Protein AF-A0A1V4SSW8-F1 (afdb_monomer_lite)

Secondary structure (DSSP, 8-state):
-------GGGB-HHHHHHHHTT--HHHHHHHHHHT--TT----HHHHHHHTBTT------HHHHHHHHHHHT--HHHH-TTHHHHHHHT---

Foldseek 3Di:
DPPPPPPCVFFDLLLVLCVVLPHDLVNLQVVQVVVPDPPSHRHSVNVVQLGTPPHPDAHDPVSLVSSCVSSVHDSCSRVVCVVVVVVVPPDD

Sequence (92 aa):
MEVRKIKADKLNILGRLREDVGLKREEVEAHIKKLEIPDLSCSTSYLCKLEKLGTDKKPSLELAIELCKMYKCRLEDIYPNLKDKLKGLKVC

InterPro domains:
  IPR010982 Lambda repressor-like, DNA-binding domain superfamily [G3DSA:1.10.260.40] (9-82)

pLDDT: mean 78.43, std 15.95, range [34.53, 91.94]

Radius of gyration: 14.06 Å; chains: 1; bounding box: 25×48×33 Å

Organism: Ruminiclostridium hungatei (NCBI:txid48256)

Structure (mmCIF, N/CA/C/O backbone):
data_AF-A0A1V4SSW8-F1
#
_entry.id   AF-A0A1V4SSW8-F1
#
loop_
_atom_site.group_PDB
_atom_site.id
_atom_site.type_symbol
_atom_site.label_atom_id
_atom_site.label_alt_id
_atom_site.label_comp_id
_atom_site.label_asym_id
_atom_site.label_entity_id
_atom_site.label_seq_id
_atom_site.pdbx_PDB_ins_code
_atom_site.Cartn_x
_atom_site.Cartn_y
_atom_site.Cartn_z
_atom_site.occupancy
_atom_site.B_iso_or_equiv
_atom_site.auth_seq_id
_atom_site.auth_comp_id
_atom_site.auth_asym_id
_atom_site.auth_atom_id
_atom_site.pdbx_PDB_model_num
ATOM 1 N N . MET A 1 1 ? 2.960 23.922 -10.710 1.00 34.53 1 MET A N 1
ATOM 2 C CA . MET A 1 1 ? 3.676 22.875 -9.950 1.00 34.53 1 MET A CA 1
ATOM 3 C C . MET A 1 1 ? 3.538 21.568 -10.710 1.00 34.53 1 MET A C 1
ATOM 5 O O . MET A 1 1 ? 2.470 20.974 -10.699 1.00 34.53 1 MET A O 1
ATOM 9 N N . GLU A 1 2 ? 4.576 21.164 -11.439 1.00 38.53 2 GLU A N 1
ATOM 10 C CA . GLU A 1 2 ? 4.599 19.861 -12.105 1.00 38.53 2 GLU A CA 1
ATOM 11 C C . GLU A 1 2 ? 4.700 18.767 -11.041 1.00 38.53 2 GLU A C 1
ATOM 13 O O . GLU A 1 2 ? 5.710 18.635 -10.345 1.00 38.53 2 GLU A O 1
ATOM 18 N N . VAL A 1 3 ? 3.625 17.996 -10.888 1.00 48.19 3 VAL A N 1
ATOM 19 C CA . VAL A 1 3 ? 3.638 16.762 -10.108 1.00 48.19 3 VAL A CA 1
ATOM 20 C C . VAL A 1 3 ? 4.638 15.850 -10.805 1.00 48.19 3 VAL A C 1
ATOM 22 O O . VAL A 1 3 ? 4.349 15.334 -11.883 1.00 48.19 3 VAL A O 1
ATOM 25 N N . ARG A 1 4 ? 5.841 15.711 -10.233 1.00 47.88 4 ARG A N 1
ATOM 26 C CA . ARG A 1 4 ? 6.884 14.805 -10.726 1.00 47.88 4 ARG A CA 1
ATOM 27 C C . ARG A 1 4 ? 6.264 13.415 -10.856 1.00 47.88 4 ARG A C 1
ATOM 29 O O . ARG A 1 4 ? 6.162 12.692 -9.867 1.00 47.88 4 ARG A O 1
ATOM 36 N N . LYS A 1 5 ? 5.827 13.058 -12.068 1.00 50.16 5 LYS A N 1
ATOM 37 C CA . LYS A 1 5 ? 5.390 11.708 -12.414 1.00 50.16 5 LYS A CA 1
ATOM 38 C C . LYS A 1 5 ? 6.592 10.814 -12.154 1.00 50.16 5 LYS A C 1
ATOM 40 O O . LYS A 1 5 ? 7.569 10.833 -12.902 1.00 50.16 5 LYS A O 1
ATOM 45 N N . ILE A 1 6 ? 6.567 10.096 -11.037 1.00 53.66 6 ILE A N 1
ATOM 46 C CA . ILE A 1 6 ? 7.497 8.996 -10.817 1.00 53.66 6 ILE A CA 1
ATOM 47 C C . ILE A 1 6 ? 7.240 8.055 -11.990 1.00 53.66 6 ILE A C 1
ATOM 49 O O . ILE A 1 6 ? 6.142 7.524 -12.103 1.00 53.66 6 ILE A O 1
ATOM 53 N N . LYS A 1 7 ? 8.199 7.945 -12.917 1.00 57.78 7 LYS A N 1
ATOM 54 C CA . LYS A 1 7 ? 8.073 7.047 -14.071 1.00 57.78 7 LYS A CA 1
ATOM 55 C C . LYS A 1 7 ? 7.743 5.645 -13.549 1.00 57.78 7 LYS A C 1
ATOM 57 O O . LYS A 1 7 ? 8.421 5.187 -12.624 1.00 57.78 7 LYS A O 1
ATOM 62 N N . ALA A 1 8 ? 6.737 4.997 -14.135 1.00 57.25 8 ALA A N 1
ATOM 63 C CA . ALA A 1 8 ? 6.280 3.656 -13.760 1.00 57.25 8 ALA A CA 1
ATOM 64 C C . ALA A 1 8 ? 7.433 2.629 -13.707 1.00 57.25 8 ALA A C 1
ATOM 66 O O . ALA A 1 8 ? 7.413 1.711 -12.890 1.00 57.25 8 ALA A O 1
ATOM 67 N N . ASP A 1 9 ? 8.508 2.852 -14.476 1.00 62.66 9 ASP A N 1
ATOM 68 C CA . ASP A 1 9 ? 9.763 2.085 -14.456 1.00 62.66 9 ASP A CA 1
ATOM 69 C C . ASP A 1 9 ? 10.472 2.018 -13.092 1.00 62.66 9 ASP A C 1
ATOM 71 O O . ASP A 1 9 ? 11.344 1.177 -12.886 1.00 62.66 9 ASP A O 1
ATOM 75 N N . LYS A 1 10 ? 10.123 2.892 -12.141 1.00 79.38 10 LYS A N 1
ATOM 76 C CA . LYS A 1 10 ? 10.690 2.898 -10.782 1.00 79.38 10 LYS A CA 1
ATOM 77 C C . LYS A 1 10 ? 9.769 2.275 -9.735 1.00 79.38 10 LYS A C 1
ATOM 79 O O . LYS A 1 10 ? 10.114 2.319 -8.551 1.00 79.38 10 LYS A O 1
ATOM 84 N N . LEU A 1 11 ? 8.626 1.720 -10.139 1.00 85.25 11 LEU A N 1
ATOM 85 C CA . LEU A 1 11 ? 7.655 1.120 -9.230 1.00 85.25 11 LEU A CA 1
ATOM 86 C C . LEU A 1 11 ? 7.744 -0.409 -9.211 1.00 85.25 11 LEU A C 1
ATOM 88 O O . LEU A 1 11 ? 7.908 -1.069 -10.244 1.00 85.25 11 LEU A O 1
ATOM 92 N N . ASN A 1 12 ? 7.607 -0.969 -8.012 1.00 89.06 12 ASN A N 1
ATOM 93 C CA . ASN A 1 12 ? 7.395 -2.395 -7.802 1.00 89.06 12 ASN A CA 1
ATOM 94 C C . ASN A 1 12 ? 5.938 -2.795 -8.111 1.00 89.06 12 ASN A C 1
ATOM 96 O O . ASN A 1 12 ? 5.125 -1.969 -8.528 1.00 89.06 12 ASN A O 1
ATOM 100 N N . ILE A 1 13 ? 5.609 -4.070 -7.887 1.00 88.19 13 ILE A N 1
ATOM 101 C CA . ILE A 1 13 ? 4.268 -4.628 -8.123 1.00 88.19 13 ILE A CA 1
ATOM 102 C C . ILE A 1 13 ? 3.185 -3.825 -7.388 1.00 88.19 13 ILE A C 1
ATOM 104 O O . ILE A 1 13 ? 2.202 -3.438 -8.010 1.00 88.19 13 ILE A O 1
ATOM 108 N N . LEU A 1 14 ? 3.395 -3.487 -6.112 1.00 88.31 14 LEU A N 1
ATOM 109 C CA . LEU A 1 14 ? 2.438 -2.713 -5.315 1.00 88.31 14 LEU A CA 1
ATOM 110 C C . LEU A 1 14 ? 2.128 -1.346 -5.944 1.00 88.31 14 LEU A C 1
ATOM 112 O O . LEU A 1 14 ? 0.966 -0.962 -6.060 1.00 88.31 14 LEU A O 1
ATOM 116 N N . GLY A 1 15 ? 3.167 -0.622 -6.371 1.00 90.00 15 GLY A N 1
ATOM 117 C CA . GLY A 1 15 ? 3.007 0.688 -6.999 1.00 90.00 15 GLY A CA 1
ATOM 118 C C . GLY A 1 15 ? 2.286 0.620 -8.339 1.00 90.00 15 GLY A C 1
ATOM 119 O O . GLY A 1 15 ? 1.442 1.471 -8.610 1.00 90.00 15 GLY A O 1
ATOM 120 N N . ARG A 1 16 ? 2.577 -0.409 -9.143 1.00 89.25 16 ARG A N 1
ATOM 121 C CA . ARG A 1 16 ? 1.897 -0.644 -10.423 1.00 89.25 16 ARG A CA 1
ATOM 122 C C . ARG A 1 16 ? 0.428 -0.990 -10.227 1.00 89.25 16 ARG A C 1
ATOM 124 O O . ARG A 1 16 ? -0.402 -0.418 -10.914 1.00 89.25 16 ARG A O 1
ATOM 131 N N . LEU A 1 17 ? 0.108 -1.854 -9.264 1.00 90.31 17 LEU A N 1
ATOM 132 C CA . LEU A 1 17 ? -1.274 -2.223 -8.944 1.00 90.31 17 LEU A CA 1
ATOM 133 C C . LEU A 1 17 ? -2.099 -1.006 -8.518 1.00 90.31 17 LEU A C 1
ATOM 135 O O . LEU A 1 17 ? -3.227 -0.847 -8.970 1.00 90.31 17 LEU A O 1
ATOM 139 N N . ARG A 1 18 ? -1.523 -0.098 -7.715 1.00 91.69 18 ARG A N 1
ATOM 140 C CA . ARG A 1 18 ? -2.185 1.169 -7.369 1.00 91.69 18 ARG A CA 1
ATOM 141 C C . ARG A 1 18 ? -2.476 2.022 -8.610 1.00 91.69 18 ARG A C 1
ATOM 143 O O . ARG A 1 18 ? -3.549 2.617 -8.702 1.00 91.69 18 ARG A O 1
ATOM 150 N N . GLU A 1 19 ? -1.509 2.142 -9.521 1.00 90.31 19 GLU A N 1
ATOM 151 C CA . GLU A 1 19 ? -1.690 2.909 -10.760 1.00 90.31 19 GLU A CA 1
ATOM 152 C C . GLU A 1 19 ? -2.713 2.263 -11.701 1.00 90.31 19 GLU A C 1
ATOM 154 O O . GLU A 1 19 ? -3.502 2.989 -12.298 1.00 90.31 19 GLU A O 1
ATOM 159 N N . ASP A 1 20 ? -2.748 0.932 -11.772 1.00 90.56 20 ASP A N 1
ATOM 160 C CA . ASP A 1 20 ? -3.685 0.157 -12.593 1.00 90.56 20 ASP A CA 1
ATOM 161 C C . ASP A 1 20 ? -5.144 0.401 -12.182 1.00 90.56 20 ASP A C 1
ATOM 163 O O . ASP A 1 20 ? -6.002 0.672 -13.020 1.00 90.56 20 ASP A O 1
ATOM 167 N N . VAL A 1 21 ? -5.411 0.448 -10.871 1.00 90.94 21 VAL A N 1
ATOM 168 C CA . VAL A 1 21 ? -6.739 0.814 -10.349 1.00 90.94 21 VAL A CA 1
ATOM 169 C C . VAL A 1 21 ? -7.017 2.324 -10.363 1.00 90.94 21 VAL A C 1
ATOM 171 O O . VAL A 1 21 ? -8.088 2.755 -9.939 1.00 90.94 21 VAL A O 1
ATOM 174 N N . GLY A 1 22 ? -6.067 3.149 -10.818 1.00 90.50 22 GLY A N 1
ATOM 175 C CA . GLY A 1 22 ? -6.224 4.601 -10.929 1.00 90.50 22 GLY A CA 1
ATOM 176 C C . GLY A 1 22 ? -6.218 5.361 -9.597 1.00 90.50 22 GLY A C 1
ATOM 177 O O . GLY A 1 22 ? -6.650 6.514 -9.547 1.00 90.50 22 GLY A O 1
ATOM 178 N N . LEU A 1 23 ? -5.727 4.758 -8.509 1.00 91.06 23 LEU A N 1
ATOM 179 C CA . LEU A 1 23 ? -5.716 5.394 -7.190 1.00 91.06 23 LEU A CA 1
ATOM 180 C C . LEU A 1 23 ? -4.504 6.313 -7.005 1.00 91.06 23 LEU A C 1
ATOM 182 O O . LEU A 1 23 ? -3.358 5.954 -7.284 1.00 91.06 23 LEU A O 1
ATOM 186 N N . LYS A 1 24 ? -4.726 7.503 -6.441 1.00 91.12 24 LYS A N 1
ATOM 187 C CA . LYS A 1 24 ? -3.638 8.379 -5.975 1.00 91.12 24 LYS A CA 1
ATOM 188 C C . LYS A 1 24 ? -3.195 7.965 -4.573 1.00 91.12 24 LYS A C 1
ATOM 190 O O . LYS A 1 24 ? -3.998 7.499 -3.777 1.00 91.12 24 LYS A O 1
ATOM 195 N N . ARG A 1 25 ? -1.922 8.191 -4.231 1.00 90.19 25 ARG A N 1
ATOM 196 C CA . ARG A 1 25 ? -1.404 7.902 -2.875 1.00 90.19 25 ARG A CA 1
ATOM 197 C C . ARG A 1 25 ? -2.143 8.679 -1.783 1.00 90.19 25 ARG A C 1
ATOM 199 O O . ARG A 1 25 ? -2.278 8.176 -0.678 1.00 90.19 25 ARG A O 1
ATOM 206 N N . GLU A 1 26 ? -2.598 9.890 -2.096 1.00 91.38 26 GLU A N 1
ATOM 207 C CA . GLU A 1 26 ? -3.370 10.741 -1.181 1.00 91.38 26 GLU A CA 1
ATOM 208 C C . GLU A 1 26 ? -4.719 10.105 -0.826 1.00 91.38 26 GLU A C 1
ATOM 210 O O . GLU A 1 26 ? -5.098 10.098 0.339 1.00 91.38 26 GLU A O 1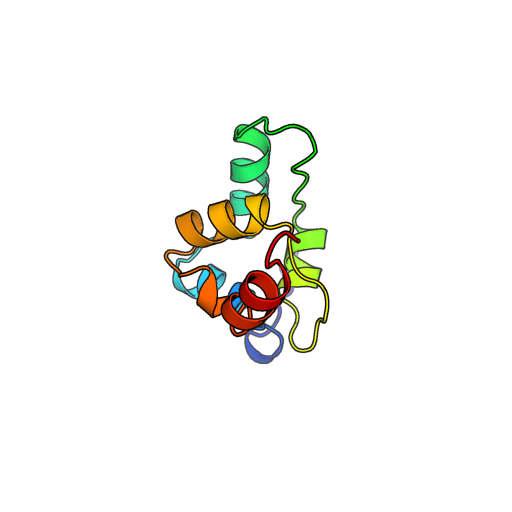
ATOM 215 N N . GLU A 1 27 ? -5.388 9.483 -1.802 1.00 91.75 27 GLU A N 1
ATOM 216 C CA . GLU A 1 27 ? -6.648 8.758 -1.587 1.00 91.75 27 GLU A CA 1
ATOM 217 C C . GLU A 1 27 ? -6.437 7.538 -0.685 1.00 91.75 27 GLU A C 1
ATOM 219 O O . GLU A 1 27 ? -7.250 7.255 0.191 1.00 91.75 27 GLU A O 1
ATOM 224 N N . VAL A 1 28 ? -5.314 6.837 -0.867 1.00 90.81 28 VAL A N 1
ATOM 225 C CA . VAL A 1 28 ? -4.930 5.697 -0.025 1.00 90.81 28 VAL A CA 1
ATOM 226 C C . VAL A 1 28 ? -4.664 6.148 1.406 1.00 90.81 28 VAL A C 1
ATOM 228 O O . VAL A 1 28 ? -5.222 5.581 2.338 1.00 90.81 28 VAL A O 1
ATOM 231 N N . GLU A 1 29 ? -3.867 7.202 1.595 1.00 91.94 29 GLU A N 1
ATOM 232 C CA . GLU A 1 29 ? -3.629 7.790 2.917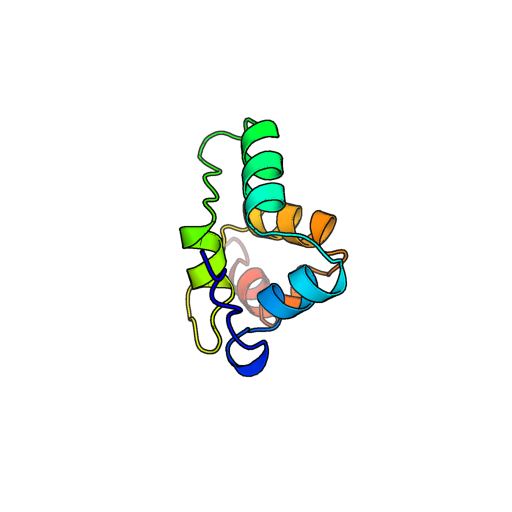 1.00 91.94 29 GLU A CA 1
ATOM 233 C C . GLU A 1 29 ? -4.945 8.225 3.581 1.00 91.94 29 GLU A C 1
ATOM 235 O O . GLU A 1 29 ? -5.178 7.903 4.745 1.00 91.94 29 GLU A O 1
ATOM 240 N N . ALA A 1 30 ? -5.820 8.923 2.854 1.00 91.19 30 ALA A N 1
ATOM 241 C CA . ALA A 1 30 ? -7.104 9.377 3.376 1.00 91.19 30 ALA A CA 1
ATOM 242 C C . ALA A 1 30 ? -8.019 8.205 3.757 1.00 91.19 30 ALA A C 1
ATOM 244 O O . ALA A 1 30 ? -8.718 8.284 4.764 1.00 91.19 30 ALA A O 1
ATOM 245 N N . HIS A 1 31 ? -8.007 7.117 2.984 1.00 90.25 31 HIS A N 1
ATOM 246 C CA . HIS A 1 31 ? -8.765 5.914 3.304 1.00 90.25 31 HIS A CA 1
ATOM 247 C C . HIS A 1 31 ? -8.244 5.245 4.577 1.00 90.25 31 HIS A C 1
ATOM 249 O O . HIS A 1 31 ? -9.023 5.014 5.493 1.00 90.25 31 HIS A O 1
ATOM 255 N N . ILE A 1 32 ? -6.931 5.017 4.683 1.00 88.88 32 ILE A N 1
ATOM 256 C CA . ILE A 1 32 ? -6.336 4.395 5.874 1.00 88.88 32 ILE A CA 1
ATOM 257 C C . ILE A 1 32 ? -6.562 5.256 7.121 1.00 88.88 32 ILE A C 1
ATOM 259 O O . ILE A 1 32 ? -6.935 4.730 8.165 1.00 88.88 32 ILE A O 1
ATOM 263 N N . LYS A 1 33 ? -6.429 6.584 7.010 1.00 87.44 33 LYS A N 1
ATOM 264 C CA . LYS A 1 33 ? -6.736 7.512 8.110 1.00 87.44 33 LYS A CA 1
ATOM 265 C C . LYS A 1 33 ? -8.189 7.419 8.586 1.00 87.44 33 LYS A C 1
ATOM 267 O O . LYS A 1 33 ? -8.435 7.597 9.771 1.00 87.44 33 LYS A O 1
ATOM 272 N N . LYS A 1 34 ? -9.139 7.139 7.687 1.00 87.75 34 LYS A N 1
ATOM 273 C CA . LYS A 1 34 ? -10.563 6.972 8.028 1.00 87.75 34 LYS A CA 1
ATOM 274 C C . LYS A 1 34 ? -10.877 5.655 8.731 1.00 87.75 34 LYS A C 1
ATOM 276 O O . LYS A 1 34 ? -11.940 5.558 9.326 1.00 87.75 34 LYS A O 1
ATOM 281 N N . LEU A 1 35 ? -10.009 4.648 8.638 1.00 83.94 35 LEU A N 1
ATOM 282 C CA . LEU A 1 35 ? -10.248 3.358 9.288 1.00 83.94 35 LEU A CA 1
ATOM 283 C C . LEU A 1 35 ? -10.055 3.423 10.810 1.00 83.94 35 LEU A C 1
ATOM 285 O O . LEU A 1 35 ? -10.451 2.483 11.488 1.00 83.94 35 LEU A O 1
ATOM 289 N N . GLU A 1 36 ? -9.450 4.499 11.334 1.00 77.56 36 GLU A N 1
ATOM 290 C CA . GLU A 1 36 ? -9.206 4.718 12.772 1.00 77.56 36 GLU A CA 1
ATOM 291 C C . GLU A 1 36 ? -8.555 3.509 13.475 1.00 77.56 36 GLU A C 1
ATOM 293 O O . GLU A 1 36 ? -8.732 3.291 14.672 1.00 77.56 36 GLU A O 1
ATOM 298 N N . ILE A 1 37 ? -7.777 2.715 12.729 1.00 78.25 37 ILE A N 1
ATOM 299 C CA . ILE A 1 37 ? -7.084 1.547 13.271 1.00 78.25 37 ILE A CA 1
ATOM 300 C C . ILE A 1 37 ? -5.886 2.054 14.090 1.00 78.25 37 ILE A C 1
ATOM 302 O O . ILE A 1 37 ? -5.022 2.746 13.531 1.00 78.25 37 ILE A O 1
ATOM 306 N N . PRO A 1 38 ? -5.811 1.735 15.396 1.00 68.00 38 PRO A N 1
ATOM 307 C CA . PRO A 1 38 ? -4.682 2.125 16.232 1.00 68.00 38 PRO A CA 1
ATOM 308 C C . PRO A 1 38 ? -3.376 1.580 15.640 1.00 68.00 38 PRO A C 1
ATOM 310 O O . PRO A 1 38 ? -3.335 0.472 15.115 1.00 68.00 38 PRO A O 1
ATOM 313 N N . ASP A 1 39 ? -2.326 2.403 15.653 1.00 70.81 39 ASP A N 1
ATOM 314 C CA . ASP A 1 39 ? -0.992 2.107 15.100 1.00 70.81 39 ASP A CA 1
ATOM 315 C C . ASP A 1 39 ? -0.899 1.909 13.571 1.00 70.81 39 ASP A C 1
ATOM 317 O O . ASP A 1 39 ? 0.204 1.809 13.018 1.00 70.81 39 ASP A O 1
ATOM 321 N N . LEU A 1 40 ? -2.015 1.969 12.838 1.00 77.94 40 LEU A N 1
ATOM 322 C CA . LEU A 1 40 ? -2.016 1.885 11.379 1.00 77.94 40 LEU A CA 1
ATOM 323 C C . LEU A 1 40 ? -1.779 3.257 10.736 1.00 77.94 40 LEU A C 1
ATOM 325 O O . LEU A 1 40 ? -2.674 3.899 10.189 1.00 77.94 40 LEU A O 1
ATOM 329 N N . SER A 1 41 ? -0.529 3.718 10.770 1.00 78.12 41 SER A N 1
ATOM 330 C CA . SER A 1 41 ? -0.135 4.941 10.065 1.00 78.12 41 SER A CA 1
ATOM 331 C C . SER A 1 41 ? 0.320 4.639 8.633 1.00 78.12 41 SER A C 1
ATOM 333 O O . SER A 1 41 ? 1.253 3.873 8.391 1.00 78.12 41 SER A O 1
ATOM 335 N N . CYS A 1 42 ? -0.321 5.271 7.648 1.00 84.19 42 CYS A N 1
ATOM 336 C CA . CYS A 1 42 ? 0.088 5.171 6.249 1.00 84.19 42 CYS A CA 1
ATOM 337 C C . CYS A 1 42 ? 0.110 6.558 5.615 1.00 84.19 42 CYS A C 1
ATOM 339 O O . CYS A 1 42 ? -0.936 7.145 5.361 1.00 84.19 42 CYS A O 1
ATOM 341 N N . SER A 1 43 ? 1.313 7.089 5.383 1.00 88.62 43 SER A N 1
ATOM 342 C CA . SER A 1 43 ? 1.499 8.370 4.698 1.00 88.62 43 SER A CA 1
ATOM 343 C C . SER A 1 43 ? 1.859 8.183 3.226 1.00 88.62 43 SER A C 1
ATOM 345 O O . SER A 1 43 ? 2.480 7.191 2.840 1.00 88.62 43 SER A O 1
ATOM 347 N N . THR A 1 44 ? 1.580 9.184 2.398 1.00 89.94 44 THR A N 1
ATOM 348 C CA . THR A 1 44 ? 2.012 9.257 0.992 1.00 89.94 44 THR A CA 1
ATOM 349 C C . THR A 1 44 ? 3.519 9.036 0.831 1.00 89.94 44 THR A C 1
ATOM 351 O O . THR A 1 44 ? 3.960 8.344 -0.089 1.00 89.94 44 THR A O 1
ATOM 354 N N . SER A 1 45 ? 4.321 9.572 1.755 1.00 88.00 45 SER A N 1
ATOM 355 C CA . SER A 1 45 ? 5.774 9.373 1.801 1.00 88.00 45 SER A CA 1
ATOM 356 C C . SER A 1 45 ? 6.158 7.929 2.119 1.00 88.00 45 SER A C 1
ATOM 358 O O . SER A 1 45 ? 7.130 7.409 1.566 1.00 88.00 45 SER A O 1
ATOM 360 N N . TYR A 1 46 ? 5.407 7.273 3.003 1.00 88.81 46 TYR A N 1
ATOM 361 C CA . TYR A 1 46 ? 5.600 5.865 3.324 1.00 88.81 46 TYR A CA 1
ATOM 362 C C . TYR A 1 46 ? 5.224 4.968 2.136 1.00 88.81 46 TYR A C 1
ATOM 364 O O . TYR A 1 46 ? 6.047 4.153 1.722 1.00 88.81 46 TYR A O 1
ATOM 372 N N . LEU A 1 47 ? 4.072 5.207 1.499 1.00 88.88 47 LEU A N 1
ATOM 373 C CA . LEU A 1 47 ? 3.660 4.529 0.263 1.00 88.88 47 LEU A CA 1
ATOM 374 C C . LEU A 1 47 ? 4.696 4.692 -0.850 1.00 88.88 47 LEU A C 1
ATOM 376 O O . LEU A 1 47 ? 5.078 3.721 -1.487 1.00 88.88 47 LEU A O 1
ATOM 380 N N . CYS A 1 48 ? 5.228 5.899 -1.047 1.00 88.31 48 CYS A N 1
ATOM 381 C CA . CYS A 1 48 ? 6.270 6.144 -2.044 1.00 88.31 48 CYS A CA 1
ATOM 382 C C . CYS A 1 48 ? 7.526 5.283 -1.807 1.00 88.31 48 CYS A C 1
ATOM 384 O O . CYS A 1 48 ? 8.121 4.777 -2.758 1.00 88.31 48 CYS A O 1
ATOM 386 N N . LYS A 1 49 ? 7.919 5.076 -0.542 1.00 88.44 49 LYS A N 1
ATOM 387 C CA . LYS A 1 49 ? 9.040 4.191 -0.186 1.00 88.44 49 LYS A CA 1
ATOM 388 C C . LYS A 1 49 ? 8.695 2.721 -0.427 1.00 88.44 49 LYS A C 1
ATOM 390 O O . LYS A 1 49 ? 9.524 2.017 -0.993 1.00 88.44 49 LYS A O 1
ATOM 395 N N . LEU A 1 50 ? 7.495 2.289 -0.034 1.00 88.31 50 LEU A N 1
ATOM 396 C CA . LEU A 1 50 ? 7.015 0.915 -0.220 1.00 88.31 50 LEU A CA 1
ATOM 397 C C . LEU A 1 50 ? 6.841 0.531 -1.686 1.00 88.31 50 LEU A C 1
ATOM 399 O O . LEU A 1 50 ? 7.034 -0.621 -2.042 1.00 88.31 50 LEU A O 1
ATOM 403 N N . GLU A 1 51 ? 6.457 1.474 -2.537 1.00 89.38 51 GLU A N 1
ATOM 404 C CA . GLU A 1 51 ? 6.195 1.226 -3.953 1.00 89.38 51 GLU A CA 1
ATOM 405 C C . GLU A 1 51 ? 7.459 1.298 -4.811 1.00 89.38 51 GLU A C 1
ATOM 407 O O . GLU A 1 51 ? 7.419 1.017 -6.006 1.00 89.38 51 GLU A O 1
ATOM 412 N N . LYS A 1 52 ? 8.594 1.693 -4.231 1.00 89.19 52 LYS A N 1
ATOM 413 C CA . LYS A 1 52 ? 9.846 1.849 -4.963 1.00 89.19 52 LYS A C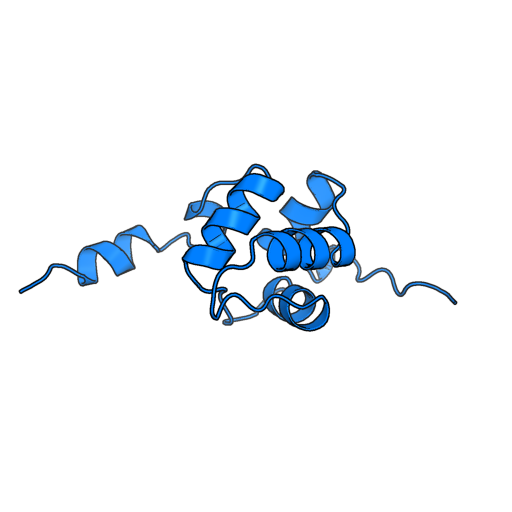A 1
ATOM 414 C C . LYS A 1 52 ? 10.419 0.483 -5.346 1.00 89.19 52 LYS A C 1
ATOM 416 O O . LYS A 1 52 ? 10.562 -0.407 -4.510 1.00 89.19 52 LYS A O 1
ATOM 421 N N . LEU A 1 53 ? 10.801 0.328 -6.611 1.00 85.81 53 LEU A N 1
ATOM 422 C CA . LEU A 1 53 ? 11.484 -0.870 -7.094 1.00 85.81 53 LEU A CA 1
ATOM 423 C C . LEU A 1 53 ? 12.785 -1.110 -6.307 1.00 85.81 53 LEU A C 1
ATOM 425 O O . LEU A 1 53 ? 13.549 -0.174 -6.063 1.00 85.81 53 LEU A O 1
ATOM 429 N N . GLY A 1 54 ? 13.021 -2.363 -5.909 1.00 82.31 54 GLY A N 1
ATOM 430 C CA . GLY A 1 54 ? 14.192 -2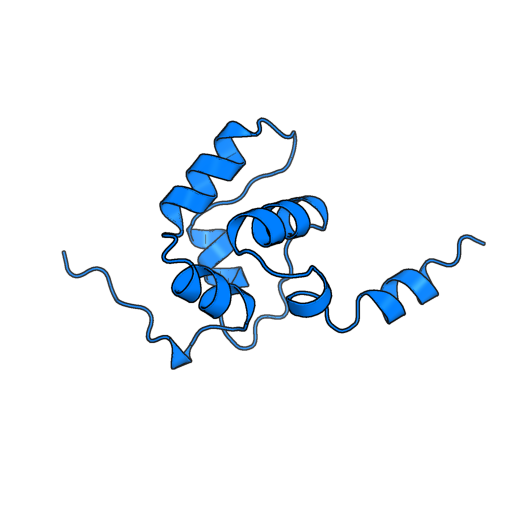.762 -5.121 1.00 82.31 54 GLY A CA 1
ATOM 431 C C . GLY A 1 54 ? 14.105 -2.439 -3.627 1.00 82.31 54 GLY A C 1
ATOM 432 O O . GLY A 1 54 ? 15.098 -2.602 -2.927 1.00 82.31 54 GLY A O 1
ATOM 433 N N . THR A 1 55 ? 12.954 -1.979 -3.119 1.00 82.81 55 THR A N 1
ATOM 434 C CA . THR A 1 55 ? 12.776 -1.825 -1.672 1.00 82.81 55 THR A CA 1
ATOM 435 C C . THR A 1 55 ? 12.643 -3.180 -0.974 1.00 82.81 55 THR A C 1
ATOM 437 O O . THR A 1 55 ? 11.912 -4.063 -1.421 1.00 82.81 55 THR A O 1
ATOM 440 N N . ASP A 1 56 ? 13.332 -3.320 0.153 1.00 79.62 56 ASP A N 1
ATOM 441 C CA . ASP A 1 56 ? 13.159 -4.400 1.126 1.00 79.62 56 ASP A CA 1
ATOM 442 C C . ASP A 1 56 ? 12.023 -4.107 2.124 1.00 79.62 56 ASP A C 1
ATOM 444 O O . ASP A 1 56 ? 11.554 -5.012 2.822 1.00 79.62 56 ASP A O 1
ATOM 448 N N . LYS A 1 57 ? 11.549 -2.852 2.176 1.00 82.31 57 LYS A N 1
ATOM 449 C CA . LYS A 1 57 ? 10.496 -2.442 3.100 1.00 82.31 57 LYS A CA 1
ATOM 450 C C . LYS A 1 57 ? 9.168 -3.041 2.688 1.00 82.31 57 LYS A C 1
ATOM 452 O O . LYS A 1 57 ? 8.716 -2.887 1.555 1.00 82.31 57 LYS A O 1
ATOM 457 N N . LYS A 1 58 ? 8.510 -3.663 3.659 1.00 82.12 58 LYS A N 1
ATOM 458 C CA . LYS A 1 58 ? 7.163 -4.200 3.506 1.00 82.12 58 LYS A CA 1
ATOM 459 C C . LYS A 1 58 ? 6.216 -3.493 4.472 1.00 82.12 58 LYS A C 1
ATOM 461 O O . LYS A 1 58 ? 6.657 -3.133 5.566 1.00 82.12 58 LYS A O 1
ATOM 466 N N . PRO A 1 59 ? 4.950 -3.281 4.080 1.00 86.38 59 PRO A N 1
ATOM 467 C CA . PRO A 1 59 ? 3.936 -2.807 5.012 1.00 86.38 59 PRO A CA 1
ATOM 468 C C . PRO A 1 59 ? 3.739 -3.797 6.176 1.00 86.38 59 PRO A C 1
ATOM 470 O O . PRO A 1 59 ? 4.230 -4.933 6.148 1.00 86.38 59 PRO A O 1
ATOM 473 N N . SER A 1 60 ? 3.023 -3.375 7.217 1.00 86.44 60 SER A N 1
ATOM 474 C CA . SER A 1 60 ? 2.452 -4.319 8.183 1.00 86.44 60 SER A CA 1
ATOM 475 C C . SER A 1 60 ? 1.416 -5.212 7.489 1.00 86.44 60 SER A C 1
ATOM 477 O O . SER A 1 60 ? 0.899 -4.862 6.426 1.00 86.44 60 SER A O 1
ATOM 479 N N . LEU A 1 61 ? 1.113 -6.377 8.069 1.00 83.56 61 LEU A N 1
ATOM 480 C CA . LEU A 1 61 ? 0.118 -7.293 7.497 1.00 83.56 61 LEU A CA 1
ATOM 481 C C . LEU A 1 61 ? -1.260 -6.633 7.388 1.00 83.56 61 LEU A C 1
ATOM 483 O O . LEU A 1 61 ? -1.908 -6.757 6.355 1.00 83.56 61 LEU A O 1
ATOM 487 N N . GLU A 1 62 ? -1.664 -5.884 8.411 1.00 86.88 62 GLU A N 1
ATOM 488 C CA . GLU A 1 62 ? -2.927 -5.141 8.427 1.00 86.88 62 GLU A CA 1
ATOM 489 C C . GLU A 1 62 ? -2.986 -4.117 7.293 1.00 86.88 62 GLU A C 1
ATOM 491 O O . GLU A 1 62 ? -3.935 -4.113 6.511 1.00 86.88 62 GLU A O 1
ATOM 496 N N . LEU A 1 63 ? -1.926 -3.319 7.122 1.00 87.69 63 LEU A N 1
ATOM 497 C CA . LEU A 1 63 ? -1.873 -2.351 6.031 1.00 87.69 63 LEU A CA 1
ATOM 498 C C . LEU A 1 63 ? -1.897 -3.062 4.679 1.00 87.69 63 LEU A C 1
ATOM 500 O O . LEU A 1 63 ? -2.598 -2.636 3.771 1.00 87.69 63 LEU A O 1
ATOM 504 N N . ALA A 1 64 ? -1.154 -4.157 4.533 1.00 88.19 64 ALA A N 1
ATOM 505 C CA . ALA A 1 64 ? -1.132 -4.915 3.294 1.00 88.19 64 ALA A CA 1
ATOM 506 C C . ALA A 1 64 ? -2.511 -5.464 2.912 1.00 88.19 64 ALA A C 1
ATOM 508 O O . ALA A 1 64 ? -2.855 -5.433 1.734 1.00 88.19 64 ALA A O 1
ATOM 509 N N . ILE A 1 65 ? -3.295 -5.939 3.883 1.00 87.31 65 ILE A N 1
ATOM 510 C CA . ILE A 1 65 ? -4.665 -6.415 3.661 1.00 87.31 65 ILE A CA 1
ATOM 511 C C . ILE A 1 65 ? -5.543 -5.277 3.136 1.00 87.31 65 ILE A C 1
ATOM 513 O O . ILE A 1 65 ? -6.244 -5.460 2.141 1.00 87.31 65 ILE A O 1
ATOM 517 N N . GLU A 1 66 ? -5.466 -4.093 3.743 1.00 89.38 66 GLU A N 1
ATOM 518 C CA . GLU A 1 66 ? -6.235 -2.933 3.282 1.00 89.38 66 GLU A CA 1
ATOM 519 C C . GLU A 1 66 ? -5.796 -2.467 1.891 1.00 89.38 66 GLU A C 1
ATOM 521 O O . GLU A 1 66 ? -6.632 -2.247 1.013 1.00 89.38 66 GLU A O 1
ATOM 526 N N . LEU A 1 67 ? -4.487 -2.424 1.626 1.00 89.38 67 LEU A N 1
ATOM 527 C CA . LEU A 1 67 ? -3.967 -2.121 0.292 1.00 89.38 67 LEU A CA 1
ATOM 528 C C . LEU A 1 67 ? -4.439 -3.149 -0.745 1.00 89.38 67 LEU A C 1
ATOM 530 O O 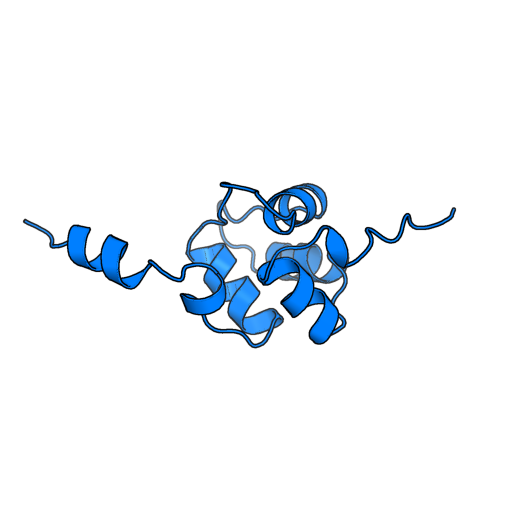. LEU A 1 67 ? -4.804 -2.759 -1.848 1.00 89.38 67 LEU A O 1
ATOM 534 N N . CYS A 1 68 ? -4.506 -4.438 -0.397 1.00 90.69 68 CYS A N 1
ATOM 535 C CA . CYS A 1 68 ? -5.031 -5.478 -1.286 1.00 90.69 68 CYS A CA 1
ATOM 536 C C . CYS A 1 68 ? -6.493 -5.231 -1.666 1.00 90.69 68 CYS A C 1
ATOM 538 O O . CYS A 1 68 ? -6.850 -5.347 -2.839 1.00 90.69 68 CYS A O 1
ATOM 540 N N . LYS A 1 69 ? -7.330 -4.840 -0.696 1.00 90.12 69 LYS A N 1
ATOM 541 C CA . LYS A 1 69 ? -8.736 -4.489 -0.944 1.00 90.12 69 LYS A CA 1
ATOM 542 C C . LYS A 1 69 ? -8.849 -3.290 -1.883 1.00 90.12 69 LYS A C 1
ATOM 544 O O . LYS A 1 69 ? -9.595 -3.347 -2.858 1.00 90.12 69 LYS A O 1
ATOM 549 N N . MET A 1 70 ? -8.084 -2.229 -1.622 1.00 90.56 70 MET A N 1
ATOM 550 C CA . MET A 1 70 ? -8.102 -1.012 -2.440 1.00 90.56 70 MET A CA 1
ATOM 551 C C . MET A 1 70 ? -7.564 -1.254 -3.854 1.00 90.56 70 MET A C 1
ATOM 553 O O . MET A 1 70 ? -8.116 -0.743 -4.825 1.00 90.56 70 MET A O 1
ATOM 557 N N . TYR A 1 71 ? -6.486 -2.030 -3.974 1.00 91.25 71 TYR A N 1
ATOM 558 C CA . TYR A 1 71 ? -5.765 -2.247 -5.232 1.00 91.25 71 TYR A CA 1
ATOM 559 C C . TYR A 1 71 ? -6.283 -3.466 -5.998 1.00 91.25 71 TYR A C 1
ATOM 561 O O . TYR A 1 71 ? -5.738 -3.804 -7.045 1.00 91.25 71 TYR A O 1
ATOM 569 N N . LYS A 1 72 ? -7.325 -4.130 -5.478 1.00 88.75 72 LYS A N 1
ATOM 570 C CA . LYS A 1 72 ? -7.924 -5.346 -6.041 1.00 88.75 72 LYS A CA 1
ATOM 571 C C . LYS A 1 72 ? -6.883 -6.432 -6.341 1.00 88.75 72 LYS A C 1
ATOM 573 O O . LYS A 1 72 ? -6.956 -7.106 -7.366 1.00 88.75 72 LYS A O 1
ATOM 578 N N . CYS A 1 73 ? -5.920 -6.603 -5.440 1.00 88.00 73 CYS A N 1
ATOM 579 C CA . CYS A 1 73 ? -4.860 -7.601 -5.560 1.00 88.00 73 CYS A CA 1
ATOM 580 C C . CYS A 1 73 ? -4.880 -8.599 -4.401 1.00 88.00 73 CYS A C 1
ATOM 582 O O . CYS A 1 73 ? -5.651 -8.467 -3.448 1.00 88.00 73 CYS A O 1
ATOM 584 N N . ARG A 1 74 ? -4.047 -9.638 -4.493 1.00 86.56 74 ARG A N 1
ATOM 585 C CA . ARG A 1 74 ? -3.886 -10.635 -3.436 1.00 86.56 74 ARG A CA 1
ATOM 586 C C . ARG A 1 74 ? -2.661 -10.308 -2.598 1.00 86.56 74 ARG A C 1
ATOM 588 O O . ARG A 1 74 ? -1.665 -9.776 -3.080 1.00 86.56 74 ARG A O 1
ATOM 595 N N . LEU A 1 75 ? -2.692 -10.740 -1.341 1.00 85.12 75 LEU A N 1
ATOM 596 C CA . LEU A 1 75 ? -1.562 -10.566 -0.429 1.00 85.12 75 LEU A CA 1
ATOM 597 C C . LEU A 1 75 ? -0.289 -11.259 -0.946 1.00 85.12 75 LEU A C 1
ATOM 599 O O . LEU A 1 75 ? 0.815 -10.784 -0.692 1.00 85.12 75 LEU A O 1
ATOM 603 N N . GLU A 1 76 ? -0.441 -12.338 -1.718 1.00 83.69 76 GLU A N 1
ATOM 604 C CA . GLU A 1 76 ? 0.649 -13.053 -2.397 1.00 83.69 76 GLU A CA 1
ATOM 605 C C . GLU A 1 76 ? 1.375 -12.185 -3.438 1.00 83.69 76 GLU A C 1
ATOM 607 O O . GLU A 1 76 ? 2.575 -12.356 -3.631 1.00 83.69 76 GLU A O 1
ATOM 612 N N . ASP A 1 77 ? 0.697 -11.208 -4.049 1.00 81.50 77 ASP A N 1
ATOM 613 C CA . ASP A 1 77 ? 1.314 -10.290 -5.015 1.00 81.50 77 ASP A CA 1
ATOM 614 C C . ASP A 1 77 ? 2.301 -9.325 -4.323 1.00 81.50 77 ASP A C 1
ATOM 616 O O . ASP A 1 77 ? 3.274 -8.866 -4.922 1.00 81.50 77 ASP A O 1
ATOM 620 N N . ILE A 1 78 ? 2.082 -9.043 -3.032 1.00 78.88 78 ILE A N 1
ATOM 621 C CA . ILE A 1 78 ? 2.940 -8.188 -2.191 1.00 78.88 78 ILE A CA 1
ATOM 622 C C . ILE A 1 78 ? 3.961 -9.038 -1.407 1.00 78.88 78 ILE A C 1
ATOM 624 O O . ILE A 1 78 ? 5.118 -8.651 -1.210 1.00 78.88 78 ILE A O 1
ATOM 628 N N . TYR A 1 79 ? 3.546 -10.225 -0.964 1.00 79.75 79 TYR A N 1
ATOM 629 C CA . TYR A 1 79 ? 4.344 -11.183 -0.205 1.00 79.75 79 TYR A CA 1
ATOM 630 C C . TYR A 1 79 ? 4.363 -12.537 -0.925 1.00 79.75 79 TYR A C 1
ATOM 632 O O . TYR A 1 79 ? 3.736 -13.488 -0.456 1.00 79.75 79 TYR A O 1
ATOM 640 N N . PRO A 1 80 ? 5.148 -12.680 -2.007 1.00 73.12 80 PRO A N 1
ATOM 641 C CA . PRO A 1 80 ? 5.219 -13.940 -2.752 1.00 73.12 80 PRO A CA 1
ATOM 642 C C . PRO A 1 80 ? 5.693 -15.116 -1.881 1.00 73.12 80 PRO A C 1
ATOM 644 O O . PRO A 1 80 ? 5.251 -16.244 -2.061 1.00 73.12 80 PRO A O 1
ATOM 647 N N . ASN A 1 81 ? 6.504 -14.835 -0.854 1.00 69.00 81 ASN A N 1
ATOM 648 C CA . ASN A 1 81 ? 7.011 -15.824 0.107 1.00 69.00 81 ASN A CA 1
ATOM 649 C C . ASN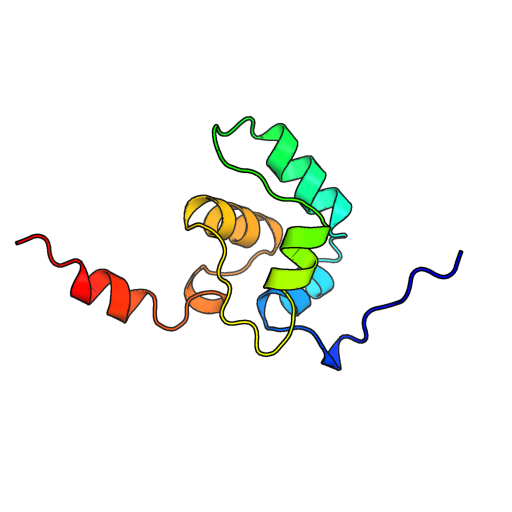 A 1 81 ? 6.242 -15.827 1.445 1.00 69.00 81 ASN A C 1
ATOM 651 O O . ASN A 1 81 ? 6.790 -16.222 2.476 1.00 69.00 81 ASN A O 1
ATOM 655 N N . LEU A 1 82 ? 4.997 -15.332 1.490 1.00 67.38 82 LEU A N 1
ATOM 656 C CA . LEU A 1 82 ? 4.210 -15.344 2.733 1.00 67.38 82 LEU A CA 1
ATOM 657 C C . LEU A 1 82 ? 3.965 -16.774 3.227 1.00 67.38 82 LEU A C 1
ATOM 659 O O . LEU A 1 82 ? 4.020 -17.024 4.427 1.00 67.38 82 LEU A O 1
ATOM 663 N N . LYS A 1 83 ? 3.747 -17.712 2.297 1.00 59.66 83 LYS A N 1
ATOM 664 C CA . LYS A 1 83 ? 3.568 -19.140 2.590 1.00 59.66 83 LYS A CA 1
ATOM 665 C C . LYS A 1 83 ? 4.790 -19.741 3.289 1.00 59.66 83 LYS A C 1
ATOM 667 O O . LYS A 1 83 ? 4.614 -20.495 4.241 1.00 59.66 83 LYS A O 1
ATOM 672 N N . ASP A 1 84 ? 6.003 -19.358 2.895 1.00 60.69 84 ASP A N 1
ATOM 673 C CA . ASP A 1 84 ? 7.240 -19.774 3.568 1.00 60.69 84 ASP A CA 1
ATOM 674 C C . ASP A 1 84 ? 7.391 -19.152 4.962 1.00 60.69 84 ASP A C 1
ATOM 676 O O . ASP A 1 84 ? 7.762 -19.844 5.909 1.00 60.69 84 ASP A O 1
ATOM 680 N N . LYS A 1 85 ? 7.024 -17.874 5.136 1.00 54.56 85 LYS A N 1
ATOM 681 C CA . LYS A 1 85 ? 7.037 -17.224 6.461 1.00 54.56 85 LYS A CA 1
ATOM 682 C C . LYS A 1 85 ? 5.994 -17.796 7.426 1.00 54.56 85 LYS A C 1
ATOM 684 O O . LYS A 1 85 ? 6.304 -17.978 8.597 1.00 54.56 85 LYS A O 1
ATOM 689 N N . LEU A 1 86 ? 4.786 -18.100 6.949 1.00 55.81 86 LEU A N 1
ATOM 690 C CA . LEU A 1 86 ? 3.730 -18.733 7.751 1.00 55.81 86 LEU A CA 1
ATOM 691 C C . LEU A 1 86 ? 4.059 -20.197 8.075 1.00 55.81 86 LEU A C 1
ATOM 693 O O . LEU A 1 86 ? 3.757 -20.649 9.173 1.00 55.81 86 LEU A O 1
ATOM 697 N N . LYS A 1 87 ? 4.741 -20.923 7.174 1.00 52.25 87 LYS A N 1
ATOM 698 C CA . LYS A 1 87 ? 5.287 -22.260 7.475 1.00 52.25 87 LYS A CA 1
ATOM 699 C C . LYS A 1 87 ? 6.359 -22.229 8.567 1.00 52.25 87 LYS A C 1
ATOM 701 O O . LYS A 1 87 ? 6.433 -23.174 9.346 1.00 52.25 87 LYS A O 1
ATOM 706 N N . GLY A 1 88 ? 7.167 -21.167 8.625 1.00 49.94 88 GLY A N 1
ATOM 707 C CA . GLY A 1 88 ? 8.128 -20.933 9.708 1.00 49.94 88 GLY A CA 1
ATOM 708 C C . GLY A 1 88 ? 7.470 -20.543 11.036 1.00 49.94 88 GLY A C 1
ATOM 709 O O . GLY A 1 88 ? 8.045 -20.782 12.090 1.00 49.94 88 GLY A O 1
ATOM 710 N N . LEU A 1 89 ? 6.241 -20.020 10.992 1.00 46.09 89 LEU A N 1
ATOM 711 C CA . LEU A 1 89 ? 5.396 -19.745 12.156 1.00 46.09 89 LEU A CA 1
ATOM 712 C C . LEU A 1 89 ? 4.557 -20.972 12.558 1.00 46.09 89 LEU A C 1
ATOM 714 O O . LEU A 1 89 ? 3.419 -20.843 13.010 1.00 46.09 89 LEU A O 1
ATOM 718 N N . LYS A 1 90 ? 5.105 -22.185 12.393 1.00 39.19 90 LYS A N 1
ATOM 719 C CA . LYS A 1 90 ? 4.621 -23.324 13.172 1.00 39.19 90 LYS A CA 1
ATOM 720 C C . LYS A 1 90 ? 4.929 -23.010 14.629 1.00 39.19 90 LYS A C 1
ATOM 722 O O . LYS A 1 90 ? 6.070 -23.109 15.062 1.00 39.19 90 LYS A O 1
ATOM 727 N N . VAL A 1 91 ? 3.886 -22.566 15.319 1.00 41.31 91 VAL A N 1
ATOM 728 C CA . VAL A 1 91 ? 3.774 -22.527 16.772 1.00 41.31 91 VAL A CA 1
ATOM 729 C C . VAL A 1 91 ? 4.314 -23.860 17.297 1.00 41.31 91 VAL A C 1
ATOM 731 O O . VAL A 1 91 ? 3.730 -24.909 17.015 1.00 41.31 91 VAL A O 1
ATOM 734 N N . CYS A 1 92 ? 5.479 -23.811 17.940 1.00 36.91 92 CYS A N 1
ATOM 735 C CA . CYS A 1 92 ? 5.882 -24.827 18.904 1.00 36.91 92 CYS A CA 1
ATOM 736 C C . CYS A 1 92 ? 5.196 -24.508 20.229 1.00 36.91 92 CYS A C 1
ATOM 738 O O . CYS A 1 92 ? 5.115 -23.300 20.555 1.00 36.91 92 CYS A O 1
#